Protein AF-A0A820IWW5-F1 (afdb_monomer)

Foldseek 3Di:
DVPVVVVVVVVVVVVVVVVVVVLPPPPPPWDKDKDDFQKDKQFLPNPFAFPDKDQAQDPVVLVVVLVVDPQFFKWKAANPRSIITTGNDDCVGIDMDHHPPGRIMMMGTDDPVVSCPCVVPDSVPPD

Nearest PDB structures (foldseek):
  4iua-assembly12_E  TM=8.024E-01  e=2.076E-04  Mus musculus
  6ryw-assembly1_A  TM=6.768E-01  e=1.105E-04  Colletotrichum graminicola M1.001
  7moa-assembly1_A  TM=7.649E-01  e=3.229E-04  Homo sapiens
  6ryx-assembly1_A  TM=7.157E-01  e=3.031E-04  Colletotrichum graminicola M1.001
  2yil-assembly1_A  TM=8.163E-01  e=1.665E-03  Sarcocystis muris

Structure (mmCIF, N/CA/C/O backbone):
data_AF-A0A820IWW5-F1
#
_entry.id   AF-A0A820IWW5-F1
#
loop_
_atom_site.group_PDB
_atom_site.id
_atom_site.type_symbol
_atom_site.label_atom_id
_atom_site.label_alt_id
_atom_site.label_comp_id
_atom_site.label_asym_id
_atom_site.label_entity_id
_atom_site.label_seq_id
_atom_site.pdbx_PDB_ins_code
_atom_site.Cartn_x
_atom_site.Cartn_y
_atom_site.Cartn_z
_atom_site.occupancy
_atom_site.B_iso_or_equiv
_atom_site.auth_seq_id
_atom_site.auth_comp_id
_atom_site.auth_asym_id
_atom_site.auth_atom_id
_atom_site.pdbx_PDB_model_num
ATOM 1 N N . MET A 1 1 ? -58.201 -30.399 14.752 1.00 55.34 1 MET A N 1
ATOM 2 C CA . MET A 1 1 ? -57.478 -30.220 13.472 1.00 55.34 1 MET A CA 1
ATOM 3 C C . MET A 1 1 ? -56.726 -28.888 13.337 1.00 55.34 1 MET A C 1
ATOM 5 O O . MET A 1 1 ? -55.769 -28.866 12.585 1.00 55.34 1 MET A O 1
ATOM 9 N N . LEU A 1 2 ? -57.050 -27.812 14.075 1.00 55.09 2 LEU A N 1
ATOM 10 C CA . LEU A 1 2 ? -56.335 -26.521 13.945 1.00 55.09 2 LEU A CA 1
ATOM 11 C C . LEU A 1 2 ? -54.905 -26.468 14.541 1.00 55.09 2 LEU A C 1
ATOM 13 O O . LEU A 1 2 ? -54.091 -25.664 14.099 1.00 55.09 2 LEU A O 1
ATOM 17 N N . LYS A 1 3 ? -54.575 -27.299 15.543 1.00 53.94 3 LYS A N 1
ATOM 18 C CA . LYS A 1 3 ? -53.274 -27.231 16.250 1.00 53.94 3 LYS A CA 1
ATOM 19 C C . LYS A 1 3 ? -52.076 -27.704 15.415 1.00 53.94 3 LYS A C 1
ATOM 21 O O . LYS A 1 3 ? -50.968 -27.223 15.618 1.00 53.94 3 LYS A O 1
ATOM 26 N N . THR A 1 4 ? -52.287 -28.624 14.478 1.00 58.19 4 THR A N 1
ATOM 27 C CA . THR A 1 4 ? -51.215 -29.205 13.654 1.00 58.19 4 THR A CA 1
ATOM 28 C C . THR A 1 4 ? -50.737 -28.253 12.558 1.00 58.19 4 THR A C 1
ATOM 30 O O . THR A 1 4 ? -49.547 -28.218 12.262 1.00 58.19 4 THR A O 1
ATOM 33 N N . SER A 1 5 ? -51.623 -27.414 12.015 1.00 60.66 5 SER A N 1
ATOM 34 C CA . SER A 1 5 ? -51.269 -26.437 10.976 1.00 60.66 5 SER A CA 1
ATOM 35 C C . SER A 1 5 ? -50.393 -25.289 11.493 1.00 60.66 5 SER A C 1
ATOM 37 O O . SER A 1 5 ? -49.541 -24.796 10.760 1.00 60.66 5 SER A O 1
ATOM 39 N N . PHE A 1 6 ? -50.545 -24.893 12.763 1.00 64.56 6 PHE A N 1
ATOM 40 C CA . PHE A 1 6 ? -49.755 -23.806 13.358 1.00 64.56 6 PHE A CA 1
ATOM 41 C C . PHE A 1 6 ? -48.303 -24.228 13.648 1.00 64.56 6 PHE A C 1
ATOM 43 O O . PHE A 1 6 ? -47.369 -23.467 13.410 1.00 64.56 6 PHE A O 1
ATOM 50 N N . LEU A 1 7 ? -48.106 -25.475 14.095 1.00 66.38 7 LEU A N 1
ATOM 51 C CA . LEU A 1 7 ? -46.778 -26.060 14.329 1.00 66.38 7 LEU A CA 1
ATOM 52 C C . LEU A 1 7 ? -45.985 -26.246 13.026 1.00 66.38 7 LEU A C 1
ATOM 54 O O . LEU A 1 7 ? -44.776 -26.019 13.003 1.00 66.38 7 LEU A O 1
ATOM 58 N N . LEU A 1 8 ? -46.664 -26.598 11.931 1.00 66.06 8 LEU A N 1
ATOM 59 C CA . LEU A 1 8 ? -46.055 -26.691 10.600 1.00 66.06 8 LEU A CA 1
ATOM 60 C C . LEU A 1 8 ? -45.588 -25.325 10.081 1.00 66.06 8 LEU A C 1
ATOM 62 O O . LEU A 1 8 ? -44.473 -25.213 9.585 1.00 66.06 8 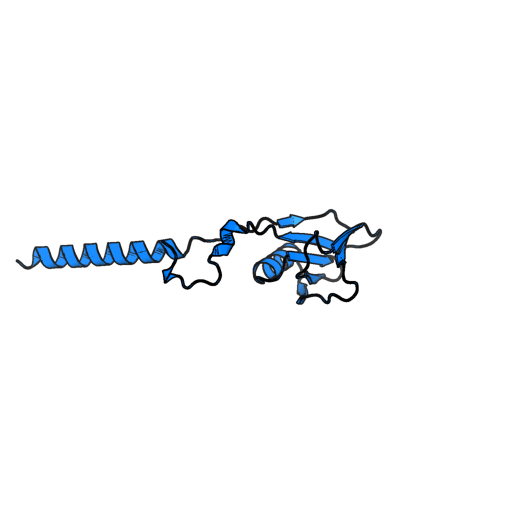LEU A O 1
ATOM 66 N N . TYR A 1 9 ? -46.388 -24.272 10.258 1.00 71.44 9 TYR A N 1
ATOM 67 C CA . TYR A 1 9 ? -45.996 -22.920 9.845 1.00 71.44 9 TYR A CA 1
ATOM 68 C C . TYR A 1 9 ? -44.793 -22.389 10.633 1.00 71.44 9 TYR A C 1
ATOM 70 O O . TYR A 1 9 ? -43.873 -21.816 10.052 1.00 71.44 9 TYR A O 1
ATOM 78 N N . PHE A 1 10 ? -44.776 -22.618 11.948 1.00 66.19 10 PHE A N 1
ATOM 79 C CA . PHE A 1 10 ? -43.700 -22.153 12.825 1.00 66.19 10 PHE A CA 1
ATOM 80 C C . PHE A 1 10 ? -42.370 -22.881 12.564 1.00 66.19 10 PHE A C 1
ATOM 82 O O . PHE A 1 10 ? -41.300 -22.278 12.605 1.00 66.19 10 PHE A O 1
ATOM 89 N N . THR A 1 11 ? -42.426 -24.177 12.243 1.00 63.44 11 THR A N 1
ATOM 90 C CA . THR A 1 11 ? -41.233 -24.962 11.881 1.00 63.44 11 THR A CA 1
ATOM 91 C C . THR A 1 11 ? -40.713 -24.615 10.485 1.00 63.44 11 THR A C 1
ATOM 93 O O . THR A 1 11 ? -39.502 -24.470 10.321 1.00 63.44 11 THR A O 1
ATOM 96 N N . LEU A 1 12 ? -41.592 -24.380 9.501 1.00 61.50 12 LEU A N 1
ATOM 97 C CA . LEU A 1 12 ? -41.186 -23.887 8.179 1.00 61.50 12 LEU A CA 1
ATOM 98 C C . LEU A 1 12 ? -40.546 -22.494 8.244 1.00 61.50 12 LEU A C 1
ATOM 100 O O . LEU A 1 12 ? -39.548 -22.269 7.564 1.00 61.50 12 LEU A O 1
ATOM 104 N N . SER A 1 13 ? -41.061 -21.574 9.069 1.00 61.78 13 SER A N 1
ATOM 105 C CA . SER A 1 13 ? -40.466 -20.236 9.202 1.00 61.78 13 SER A CA 1
ATOM 106 C C . SER A 1 13 ? -39.098 -20.266 9.887 1.00 61.78 13 SER A C 1
ATOM 108 O O . SER A 1 13 ? -38.219 -19.498 9.507 1.00 61.78 13 SER A O 1
ATOM 110 N N . LEU A 1 14 ? -38.900 -21.159 10.865 1.00 58.53 14 LEU A N 1
ATOM 111 C CA . LEU A 1 14 ? -37.604 -21.388 11.518 1.00 58.53 14 LEU A CA 1
ATOM 112 C C . LEU A 1 14 ? -36.575 -22.027 10.572 1.00 58.53 14 LEU A C 1
ATOM 114 O O . LEU A 1 14 ? -35.403 -21.667 10.611 1.00 58.53 14 LEU A O 1
ATOM 118 N N . LEU A 1 15 ? -36.999 -22.941 9.696 1.00 57.38 15 LEU A N 1
ATOM 119 C CA . LEU A 1 15 ? -36.126 -23.525 8.670 1.00 57.38 15 LEU A CA 1
ATOM 120 C C . LEU A 1 15 ? -35.741 -22.496 7.598 1.00 57.38 15 LEU A C 1
ATOM 122 O O . LEU A 1 15 ? -34.578 -22.437 7.198 1.00 57.38 15 LEU A O 1
ATOM 126 N N . PHE A 1 16 ? -36.683 -21.645 7.179 1.00 55.47 16 PHE A N 1
ATOM 127 C CA . PHE A 1 16 ? -36.406 -20.552 6.243 1.00 55.47 16 PHE A CA 1
ATOM 128 C C . PHE A 1 16 ? -35.472 -19.493 6.840 1.00 55.47 16 PHE A C 1
ATOM 130 O O . PHE A 1 16 ? -34.587 -19.004 6.143 1.00 55.47 16 PHE A O 1
ATOM 137 N N . SER A 1 17 ? -35.616 -19.154 8.125 1.00 53.59 17 SER A N 1
ATOM 138 C CA . SER A 1 17 ? -34.721 -18.187 8.770 1.00 53.59 17 SER A CA 1
ATOM 139 C C . SER A 1 17 ? -33.315 -18.747 9.006 1.00 53.59 17 SER A C 1
ATOM 141 O O . SER A 1 17 ? -32.349 -17.993 8.908 1.00 53.59 17 SER A O 1
ATOM 143 N N . TYR A 1 18 ? -33.170 -20.059 9.229 1.00 52.28 18 TYR A N 1
ATOM 144 C CA . TYR A 1 18 ? -31.858 -20.701 9.368 1.00 52.28 18 TYR A CA 1
ATOM 145 C C . TYR A 1 18 ? -31.057 -20.688 8.055 1.00 52.28 18 TYR A C 1
ATOM 147 O O . TYR A 1 18 ? -29.856 -20.432 8.069 1.00 52.28 18 TYR A O 1
ATOM 155 N N . GLN A 1 19 ? -31.724 -20.881 6.911 1.00 50.59 19 GLN A N 1
ATOM 156 C CA . GLN A 1 19 ? -31.095 -20.841 5.581 1.00 50.59 19 GLN A CA 1
ATOM 157 C C . GLN A 1 19 ? -30.558 -19.442 5.219 1.00 50.59 19 GLN A C 1
ATOM 159 O O . GLN 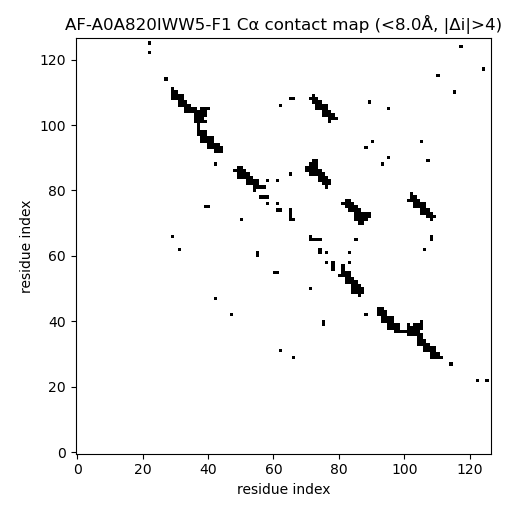A 1 19 ? -29.529 -19.326 4.559 1.00 50.59 19 GLN A O 1
ATOM 164 N N . ILE A 1 20 ? -31.197 -18.367 5.695 1.00 50.56 20 ILE A N 1
ATOM 165 C CA . ILE A 1 20 ? -30.773 -16.987 5.395 1.00 50.56 20 ILE A CA 1
ATOM 166 C C . ILE A 1 20 ? -29.485 -16.601 6.152 1.00 50.56 20 ILE A C 1
ATOM 168 O O . ILE A 1 20 ? -28.713 -15.770 5.675 1.00 50.56 20 ILE A O 1
ATOM 172 N N . ILE A 1 21 ? -29.196 -17.222 7.302 1.00 50.31 21 ILE A N 1
ATOM 173 C CA . ILE A 1 21 ? -28.036 -16.861 8.139 1.00 50.31 21 ILE A CA 1
ATOM 174 C C . ILE A 1 21 ? -26.715 -17.423 7.577 1.00 50.31 21 ILE A C 1
ATOM 176 O O . ILE A 1 21 ? -25.657 -16.822 7.775 1.00 50.31 21 ILE A O 1
ATOM 180 N N . VAL A 1 22 ? -26.749 -18.526 6.823 1.00 46.59 22 VAL A N 1
ATOM 181 C CA . VAL A 1 22 ? -25.528 -19.206 6.344 1.00 46.59 22 VAL A CA 1
ATOM 182 C C . VAL A 1 22 ? -24.822 -18.436 5.216 1.00 46.59 22 VAL A C 1
ATOM 184 O O . VAL A 1 22 ? -23.607 -18.540 5.067 1.00 46.59 22 VAL A O 1
ATOM 187 N N . CYS A 1 23 ? -25.523 -17.567 4.481 1.00 48.75 23 CYS A N 1
ATOM 188 C CA . CYS A 1 23 ? -24.912 -16.797 3.389 1.00 48.75 23 CYS A CA 1
ATOM 189 C C . CYS A 1 23 ? -24.045 -15.606 3.867 1.00 48.75 23 CYS A C 1
ATOM 191 O O . CYS A 1 23 ? -23.346 -14.987 3.068 1.00 48.75 23 CYS A O 1
ATOM 193 N N . LEU A 1 24 ? -24.068 -15.274 5.164 1.00 46.53 24 LEU A N 1
ATOM 194 C CA . LEU A 1 24 ? -23.406 -14.089 5.732 1.00 46.53 24 LEU A CA 1
ATOM 195 C C . LEU A 1 24 ? -22.008 -14.348 6.318 1.00 46.53 24 LEU A C 1
ATOM 197 O O . LEU A 1 24 ? -21.369 -13.408 6.787 1.00 46.53 24 LEU A O 1
ATOM 201 N N . GLN A 1 25 ? -21.510 -15.588 6.303 1.00 43.91 25 GLN A N 1
ATOM 202 C CA . GLN A 1 25 ? -20.257 -15.940 6.990 1.00 43.91 25 GLN A CA 1
ATOM 203 C C . GLN A 1 25 ? -19.027 -16.136 6.109 1.00 43.91 25 GLN A C 1
ATOM 205 O O . GLN A 1 25 ? -17.960 -16.453 6.633 1.00 43.91 25 GLN A O 1
ATOM 210 N N . GLN A 1 26 ? -19.080 -15.830 4.815 1.00 45.03 26 GLN A N 1
ATOM 211 C CA . GLN A 1 26 ? -17.836 -15.605 4.077 1.00 45.03 26 GLN A CA 1
ATOM 212 C C . GLN A 1 26 ? -17.304 -14.193 4.361 1.00 45.03 26 GLN A C 1
ATOM 214 O O . GLN A 1 26 ? -17.128 -13.364 3.472 1.00 45.03 26 GLN A O 1
ATOM 219 N N . ILE A 1 27 ? -17.022 -13.919 5.641 1.00 49.50 27 ILE A N 1
ATOM 220 C CA . ILE A 1 27 ? -16.054 -12.895 6.029 1.00 49.50 27 ILE A CA 1
ATOM 221 C C . ILE A 1 27 ? -14.713 -13.447 5.555 1.00 49.50 27 ILE A C 1
ATOM 223 O O . ILE A 1 27 ? -14.015 -14.154 6.279 1.00 49.50 27 ILE A O 1
ATOM 227 N N . TYR A 1 28 ? -14.404 -13.211 4.284 1.00 56.56 28 TYR A N 1
ATOM 228 C CA . TYR A 1 28 ? -13.138 -13.587 3.688 1.00 56.56 28 TYR A CA 1
ATOM 229 C C . TYR A 1 28 ? -12.025 -12.894 4.473 1.00 56.56 28 TYR A C 1
ATOM 231 O O . TYR A 1 28 ? -11.785 -11.698 4.314 1.00 56.56 28 TYR A O 1
ATOM 239 N N . GLN A 1 29 ? -11.369 -13.633 5.371 1.00 54.41 29 GLN A N 1
ATOM 240 C CA . GLN A 1 29 ? -10.192 -13.146 6.076 1.00 54.41 29 GLN A CA 1
ATOM 241 C C . GLN A 1 29 ? -9.041 -13.057 5.076 1.00 54.41 29 GLN A C 1
ATOM 243 O O . GLN A 1 29 ? -8.289 -14.002 4.848 1.00 54.41 29 GLN A O 1
ATOM 248 N N . SER A 1 30 ? -8.905 -11.895 4.455 1.00 65.25 30 SER A N 1
ATOM 249 C CA . SER A 1 30 ? -7.681 -11.492 3.784 1.00 65.25 30 SER A CA 1
ATOM 250 C C . SER A 1 30 ? -6.607 -11.247 4.849 1.00 65.25 30 SER A C 1
ATOM 252 O O . SER A 1 30 ? -6.749 -10.336 5.668 1.00 65.25 30 SER A O 1
ATOM 254 N N . SER A 1 31 ? -5.537 -12.047 4.862 1.00 81.31 31 SER A N 1
ATOM 255 C CA . SER A 1 31 ? -4.357 -11.711 5.664 1.00 81.31 31 SER A CA 1
ATOM 256 C C . SER A 1 31 ? -3.534 -10.644 4.946 1.00 81.31 31 SER A C 1
ATOM 258 O O . SER A 1 31 ? -3.444 -10.628 3.715 1.00 81.31 31 SER A O 1
ATOM 260 N N . ILE A 1 32 ? -2.965 -9.728 5.727 1.00 88.81 32 ILE A N 1
ATOM 261 C CA . ILE A 1 32 ? -2.119 -8.650 5.223 1.00 88.81 32 ILE A CA 1
ATOM 262 C C . ILE A 1 32 ? -0.707 -8.889 5.726 1.00 88.81 32 ILE A C 1
ATOM 264 O O . ILE A 1 32 ? -0.487 -9.044 6.925 1.00 88.81 32 ILE A O 1
ATOM 268 N N . GLU A 1 33 ? 0.241 -8.894 4.802 1.00 92.38 33 GLU A N 1
ATOM 269 C CA . GLU A 1 33 ? 1.661 -8.878 5.119 1.00 92.38 33 GLU A CA 1
ATOM 270 C C . GLU A 1 33 ? 2.167 -7.454 4.991 1.00 92.38 33 GLU A C 1
ATOM 272 O O . GLU A 1 33 ? 1.982 -6.830 3.948 1.00 92.38 33 GLU A O 1
ATOM 277 N N . LEU A 1 34 ? 2.797 -6.943 6.041 1.00 95.19 34 LEU A N 1
ATOM 278 C CA . LEU A 1 34 ? 3.433 -5.634 6.019 1.00 95.19 34 LEU A CA 1
ATOM 279 C C . LEU A 1 34 ? 4.935 -5.821 5.835 1.00 95.19 34 LEU A C 1
ATOM 281 O O . LEU A 1 34 ? 5.538 -6.680 6.477 1.00 95.19 34 LEU A O 1
ATOM 285 N N . SER A 1 35 ? 5.530 -5.014 4.966 1.00 95.81 35 SER A N 1
ATOM 286 C CA . SER A 1 35 ? 6.976 -4.861 4.901 1.00 95.81 35 SER A CA 1
ATOM 287 C C . SER A 1 35 ? 7.483 -3.985 6.045 1.00 95.81 35 SER A C 1
ATOM 289 O O . SER A 1 35 ? 6.712 -3.345 6.771 1.00 95.81 35 SER A O 1
ATOM 291 N N . ASP A 1 36 ? 8.804 -3.911 6.168 1.00 95.62 36 ASP A N 1
ATOM 292 C CA . ASP A 1 36 ? 9.445 -2.927 7.029 1.00 95.6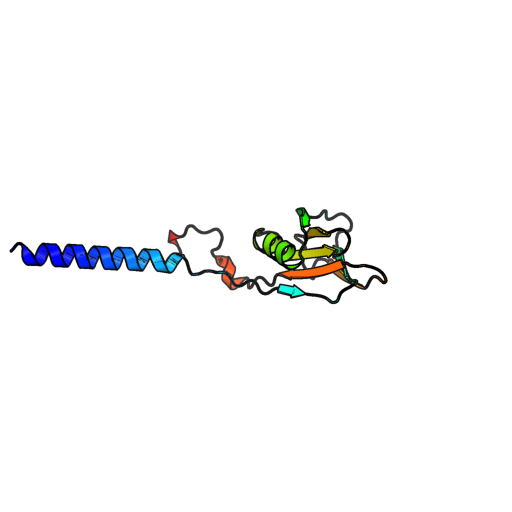2 36 ASP A CA 1
ATOM 293 C C . ASP A 1 36 ? 9.117 -1.497 6.582 1.00 95.62 36 ASP A C 1
ATOM 295 O O . ASP A 1 36 ? 8.786 -1.226 5.421 1.00 95.62 36 ASP A O 1
ATOM 299 N N . LYS A 1 37 ? 9.228 -0.553 7.516 1.00 95.19 37 LYS A N 1
ATOM 300 C CA . LYS A 1 37 ? 9.178 0.873 7.182 1.00 95.19 37 LYS A CA 1
ATOM 301 C C . LYS A 1 37 ? 10.303 1.251 6.216 1.00 95.19 37 LYS A C 1
ATOM 303 O O . LYS A 1 37 ? 11.295 0.538 6.075 1.00 95.19 37 LYS A O 1
ATOM 308 N N . SER A 1 38 ? 10.144 2.408 5.579 1.00 96.56 38 SER A N 1
ATOM 309 C CA . SER A 1 38 ? 11.083 2.924 4.581 1.00 96.56 38 SER A CA 1
ATOM 310 C C . SER A 1 38 ? 11.196 2.008 3.367 1.00 96.56 38 SER A C 1
ATOM 312 O O . SER A 1 38 ? 12.263 1.845 2.781 1.00 96.56 38 SER A O 1
ATOM 314 N N . THR A 1 39 ? 10.076 1.405 2.975 1.00 96.19 39 THR A N 1
ATOM 315 C CA . THR A 1 39 ? 9.985 0.587 1.769 1.00 96.19 39 THR A CA 1
ATOM 316 C C . THR A 1 39 ? 8.975 1.174 0.798 1.00 96.19 39 THR A C 1
ATOM 318 O O . THR A 1 39 ? 7.954 1.746 1.186 1.00 96.19 39 THR A O 1
ATOM 321 N N . ILE A 1 40 ? 9.268 1.029 -0.491 1.00 94.50 40 ILE A N 1
ATOM 322 C CA . ILE A 1 40 ? 8.367 1.395 -1.582 1.00 94.50 40 ILE A CA 1
ATOM 323 C C . ILE A 1 40 ? 8.108 0.183 -2.466 1.00 94.50 40 ILE A C 1
ATOM 325 O O . ILE A 1 40 ? 8.915 -0.747 -2.526 1.00 94.50 40 ILE A O 1
ATOM 329 N N . PHE A 1 41 ? 6.987 0.219 -3.178 1.00 94.38 41 PHE A N 1
ATOM 330 C CA . PHE A 1 41 ? 6.691 -0.739 -4.231 1.00 94.38 41 PHE A CA 1
ATOM 331 C C . PHE A 1 41 ? 7.074 -0.155 -5.591 1.00 94.38 41 PHE A C 1
ATOM 333 O O . PHE A 1 41 ? 6.668 0.958 -5.929 1.00 94.38 41 PHE A O 1
ATOM 340 N N . ILE A 1 42 ? 7.837 -0.920 -6.367 1.00 91.44 42 ILE A N 1
ATOM 341 C CA . ILE A 1 42 ? 8.205 -0.610 -7.746 1.00 91.44 42 ILE A CA 1
ATOM 342 C C . ILE A 1 42 ? 7.535 -1.657 -8.642 1.00 91.44 42 ILE A C 1
ATOM 344 O O . ILE A 1 42 ? 7.957 -2.819 -8.638 1.00 91.44 42 ILE A O 1
ATOM 348 N N . PRO A 1 43 ? 6.497 -1.288 -9.410 1.00 87.31 43 PRO A N 1
ATOM 349 C CA . PRO A 1 43 ? 5.900 -2.199 -10.375 1.00 87.31 43 PRO A CA 1
ATOM 350 C C . PRO A 1 43 ? 6.910 -2.577 -11.467 1.00 87.31 43 PRO A C 1
ATOM 352 O O . PRO A 1 43 ? 7.744 -1.765 -11.869 1.00 87.31 43 PRO A O 1
ATOM 355 N N . LYS A 1 44 ? 6.831 -3.805 -11.989 1.00 83.00 44 LYS A N 1
ATOM 356 C CA . LYS A 1 44 ? 7.706 -4.294 -13.072 1.00 83.00 44 LYS A CA 1
ATOM 357 C C . LYS A 1 44 ? 7.493 -3.510 -14.361 1.00 83.00 44 LYS A C 1
ATOM 359 O O . LYS A 1 44 ? 8.433 -3.310 -15.125 1.00 83.00 44 LYS A O 1
ATOM 364 N N . VAL A 1 45 ? 6.260 -3.068 -14.597 1.00 81.69 45 VAL A N 1
ATOM 365 C CA . VAL A 1 45 ? 5.944 -2.123 -15.664 1.00 81.69 45 VAL A CA 1
ATOM 366 C C . VAL A 1 45 ? 6.080 -0.724 -15.078 1.00 81.69 45 VAL A C 1
ATOM 368 O O . VAL A 1 45 ? 5.232 -0.286 -14.308 1.00 81.69 45 VAL A O 1
ATOM 371 N N . SER A 1 46 ? 7.137 -0.007 -15.461 1.00 71.50 46 SER A N 1
ATOM 372 C CA . SER A 1 46 ? 7.493 1.319 -14.927 1.00 71.50 46 SER A CA 1
ATOM 373 C C . SER A 1 46 ? 6.405 2.395 -15.072 1.00 71.50 46 SER A C 1
ATOM 375 O O . SER A 1 46 ? 6.530 3.467 -14.488 1.00 71.50 46 SER A O 1
ATOM 377 N N . PHE A 1 47 ? 5.351 2.122 -15.846 1.00 74.25 47 PHE A N 1
ATOM 378 C CA . PHE A 1 47 ? 4.225 3.021 -16.108 1.00 74.25 47 PHE A CA 1
ATOM 379 C C . PHE A 1 47 ? 2.906 2.570 -15.467 1.00 74.25 47 PHE A C 1
ATOM 381 O O . PHE A 1 47 ? 1.866 3.177 -15.730 1.00 74.25 47 PHE A O 1
ATOM 388 N N . GLU A 1 48 ? 2.903 1.514 -14.649 1.00 83.94 48 GLU A N 1
ATOM 389 C CA . GLU A 1 48 ? 1.688 1.133 -13.933 1.00 83.94 48 GLU A CA 1
ATOM 390 C C . GLU A 1 48 ? 1.283 2.242 -12.960 1.00 83.94 48 GLU A C 1
ATOM 392 O O . GLU A 1 48 ? 1.977 2.557 -11.988 1.00 83.94 48 GLU A O 1
ATOM 397 N N . SER A 1 49 ? 0.129 2.837 -13.241 1.00 88.12 49 SER A N 1
ATOM 398 C CA . SER A 1 49 ? -0.478 3.824 -12.362 1.00 88.12 49 SER A CA 1
ATOM 399 C C . SER A 1 49 ? -1.223 3.122 -11.227 1.00 88.12 49 SER A C 1
ATOM 401 O O . SER A 1 49 ? -1.818 2.067 -11.455 1.00 88.12 49 SER A O 1
ATOM 403 N N . PRO A 1 50 ? -1.247 3.704 -10.014 1.00 92.25 50 PRO A N 1
ATOM 404 C CA . PRO A 1 50 ? -2.089 3.190 -8.946 1.00 92.25 50 PRO A CA 1
ATOM 405 C C . PRO A 1 50 ? -3.545 3.085 -9.414 1.00 92.25 50 PRO A C 1
ATOM 407 O O . PRO A 1 50 ? -4.068 4.022 -10.017 1.00 92.25 50 PRO A O 1
ATOM 410 N N . LEU A 1 51 ? -4.221 1.991 -9.057 1.00 93.19 51 LEU A N 1
ATOM 411 C CA . LEU A 1 51 ? -5.674 1.844 -9.200 1.00 93.19 51 LEU A CA 1
ATOM 412 C C . LEU A 1 51 ? -6.408 3.017 -8.548 1.00 93.19 51 LEU A C 1
ATOM 414 O O . LEU A 1 51 ? -7.434 3.488 -9.035 1.00 93.19 51 LEU A O 1
ATOM 418 N N . LYS A 1 52 ? -5.892 3.455 -7.396 1.00 95.38 52 LYS A N 1
ATOM 419 C CA . LYS A 1 52 ? -6.422 4.580 -6.637 1.00 95.38 52 LYS A CA 1
ATOM 420 C C . LYS A 1 52 ? -5.325 5.203 -5.789 1.00 95.38 52 LYS A C 1
ATOM 422 O O . LYS A 1 52 ? -4.506 4.491 -5.211 1.00 95.38 52 LYS A O 1
ATOM 427 N N . THR A 1 53 ? -5.369 6.525 -5.670 1.00 97.50 53 THR A N 1
ATOM 428 C CA . THR A 1 53 ? -4.598 7.283 -4.681 1.00 97.50 53 THR A CA 1
ATOM 429 C C . THR A 1 53 ? -5.578 7.960 -3.731 1.00 97.50 53 THR A C 1
ATOM 431 O O . THR A 1 53 ? -6.559 8.559 -4.170 1.00 97.50 53 THR A O 1
ATOM 434 N N . LEU A 1 54 ? -5.348 7.818 -2.433 1.00 97.19 54 LEU A N 1
ATOM 435 C CA . LEU A 1 54 ? -6.230 8.262 -1.361 1.00 97.19 54 LEU A CA 1
ATOM 436 C C . LEU A 1 54 ? -5.424 9.019 -0.305 1.00 97.19 54 LEU A C 1
ATOM 438 O O . LEU A 1 54 ? -4.290 8.644 -0.021 1.00 97.19 54 LEU A O 1
ATOM 442 N N . THR A 1 55 ? -6.036 10.013 0.334 1.00 97.88 55 THR A N 1
ATOM 443 C CA . THR A 1 55 ? -5.476 10.660 1.529 1.00 97.88 55 THR A CA 1
ATOM 444 C C . THR A 1 55 ? -6.191 10.112 2.760 1.00 97.88 55 THR A C 1
ATOM 446 O O . THR A 1 55 ? -7.370 10.395 2.971 1.00 97.88 55 THR A O 1
ATOM 449 N N . ILE A 1 56 ? -5.511 9.290 3.558 1.00 96.38 56 ILE A N 1
ATOM 450 C CA . ILE A 1 56 ? -6.096 8.551 4.684 1.00 96.38 56 ILE A CA 1
ATOM 451 C C . ILE A 1 56 ? -5.126 8.572 5.856 1.00 96.38 56 ILE A C 1
ATOM 453 O O . ILE A 1 56 ? -3.945 8.336 5.678 1.00 96.38 56 ILE A O 1
ATOM 457 N N . LYS A 1 57 ? -5.605 8.805 7.077 1.00 93.56 57 LYS A N 1
ATOM 4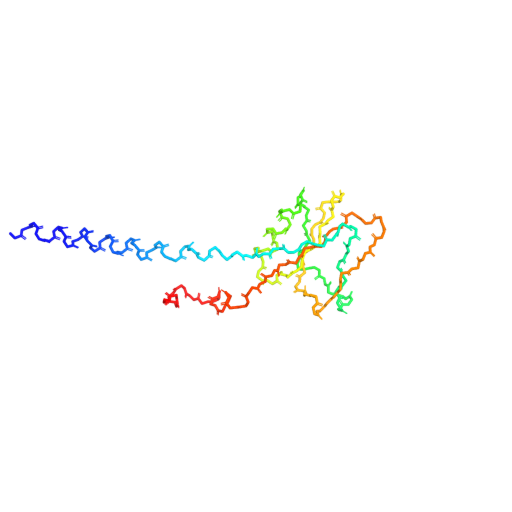58 C CA . LYS A 1 57 ? -4.725 9.041 8.239 1.00 93.56 57 LYS A CA 1
ATOM 459 C C . LYS A 1 57 ? -4.156 7.777 8.895 1.00 93.56 57 LYS A C 1
ATOM 461 O O . LYS A 1 57 ? -3.609 7.847 9.990 1.00 93.56 57 LYS A O 1
ATOM 466 N N . SER A 1 58 ? -4.368 6.606 8.303 1.00 95.94 58 SER A N 1
ATOM 467 C CA . SER A 1 58 ? -4.037 5.341 8.949 1.00 95.94 58 SER A CA 1
ATOM 468 C C . SER A 1 58 ? -3.702 4.263 7.936 1.00 95.94 58 SER A C 1
ATOM 470 O O . SER A 1 58 ? -4.461 4.012 6.995 1.00 95.94 58 SER A O 1
ATOM 472 N N . LEU A 1 59 ? -2.611 3.557 8.224 1.00 95.69 59 LEU A N 1
ATOM 473 C CA . LEU A 1 59 ? -2.200 2.340 7.538 1.00 95.69 59 LEU A CA 1
ATOM 474 C C . LEU A 1 59 ? -3.336 1.310 7.484 1.00 95.69 59 LEU A C 1
ATOM 476 O O . LEU A 1 59 ? -3.598 0.734 6.433 1.00 95.69 59 LEU A O 1
ATOM 480 N N . MET A 1 60 ? -4.048 1.118 8.601 1.00 94.81 60 MET A N 1
ATOM 481 C CA . MET A 1 60 ? -5.133 0.139 8.698 1.00 94.81 60 MET A CA 1
ATOM 482 C C . MET A 1 60 ? -6.288 0.481 7.750 1.00 94.81 60 MET A C 1
ATOM 484 O O . MET A 1 60 ? -6.841 -0.394 7.089 1.00 94.81 60 MET A O 1
ATOM 488 N N . TRP A 1 61 ? -6.613 1.769 7.622 1.00 95.50 61 TRP A N 1
ATOM 489 C CA . TRP A 1 61 ? -7.628 2.216 6.672 1.00 95.50 61 TRP A CA 1
ATOM 490 C C . TRP A 1 61 ? -7.164 2.063 5.218 1.00 95.50 61 TRP A C 1
ATOM 492 O O . TRP A 1 61 ? -7.971 1.697 4.368 1.00 95.50 61 TRP A O 1
ATOM 502 N N . CYS A 1 62 ? -5.878 2.272 4.920 1.00 96.31 62 CYS A N 1
ATOM 503 C CA . CYS A 1 62 ? -5.315 1.991 3.593 1.00 96.31 62 CYS A CA 1
ATOM 504 C C . CYS A 1 62 ? -5.432 0.502 3.229 1.00 96.31 62 CYS A C 1
ATOM 506 O O . CYS A 1 62 ? -5.942 0.156 2.162 1.00 96.31 62 CYS A O 1
ATOM 508 N N . ALA A 1 63 ? -5.070 -0.373 4.168 1.00 94.25 63 ALA A N 1
ATOM 509 C CA . ALA A 1 63 ? -5.270 -1.815 4.087 1.00 94.25 63 ALA A CA 1
ATOM 510 C C . ALA A 1 63 ? -6.734 -2.186 3.801 1.00 94.25 63 ALA A C 1
ATOM 512 O O . ALA A 1 63 ? -7.021 -2.944 2.874 1.00 94.25 63 ALA A O 1
ATOM 513 N N . GLN A 1 64 ? -7.674 -1.614 4.556 1.00 92.69 64 GLN A N 1
ATOM 514 C CA . GLN A 1 64 ? -9.102 -1.857 4.368 1.00 92.69 64 GLN A CA 1
ATOM 515 C C . GLN A 1 64 ? -9.586 -1.412 2.982 1.00 92.69 64 GLN A C 1
ATOM 517 O O . GLN A 1 64 ? -10.329 -2.142 2.334 1.00 92.69 64 GLN A O 1
ATOM 522 N N . GLN A 1 65 ? -9.147 -0.249 2.497 1.00 93.88 65 GLN A N 1
ATOM 523 C CA . GLN A 1 65 ? -9.503 0.229 1.156 1.00 93.88 65 GLN A CA 1
ATOM 524 C C . GLN A 1 65 ? -8.956 -0.678 0.051 1.00 93.88 65 GLN A C 1
ATOM 526 O O . GLN A 1 65 ? -9.636 -0.888 -0.952 1.00 93.88 65 GLN A O 1
ATOM 531 N N . CYS A 1 66 ? -7.765 -1.246 0.242 1.00 92.69 66 CYS A N 1
ATOM 532 C CA . CYS A 1 66 ? -7.226 -2.247 -0.671 1.00 92.69 66 CYS A CA 1
ATOM 533 C C . CYS A 1 66 ? -8.072 -3.533 -0.631 1.00 92.69 66 CYS A C 1
ATOM 535 O O . CYS A 1 66 ? -8.489 -4.004 -1.681 1.00 92.69 66 CYS A O 1
ATOM 537 N N . ASN A 1 67 ? -8.443 -4.034 0.554 1.00 88.31 67 ASN A N 1
ATOM 538 C CA . ASN A 1 67 ? -9.293 -5.228 0.686 1.00 88.31 67 ASN A CA 1
ATOM 539 C C . ASN A 1 67 ? -10.682 -5.067 0.050 1.00 88.31 67 ASN A C 1
ATOM 541 O O . ASN A 1 67 ? -11.230 -6.033 -0.474 1.00 88.31 67 ASN A O 1
ATOM 545 N N . LEU A 1 68 ? -11.248 -3.857 0.074 1.00 86.88 68 LEU A N 1
ATOM 546 C CA . LEU A 1 68 ? -12.535 -3.555 -0.561 1.00 86.88 68 LEU A CA 1
ATOM 547 C C . LEU A 1 68 ? -12.465 -3.524 -2.095 1.00 86.88 68 LEU A C 1
ATOM 549 O O . LEU A 1 68 ? -13.503 -3.542 -2.753 1.00 86.88 68 LEU A O 1
ATOM 553 N N . ASN A 1 69 ? -11.268 -3.459 -2.681 1.00 86.75 69 ASN A N 1
ATOM 554 C CA . ASN A 1 69 ? -11.081 -3.457 -4.124 1.00 86.75 69 ASN A CA 1
ATOM 555 C C . ASN A 1 69 ? -10.571 -4.825 -4.593 1.00 86.75 69 ASN A C 1
ATOM 557 O O . ASN A 1 69 ? -9.424 -5.191 -4.351 1.00 86.75 69 ASN A O 1
ATOM 561 N N . ILE A 1 70 ? -11.404 -5.550 -5.345 1.00 81.69 70 ILE A N 1
ATOM 562 C CA . ILE A 1 70 ? -11.106 -6.903 -5.844 1.00 81.69 70 ILE A CA 1
ATOM 563 C C . ILE A 1 70 ? -9.831 -6.990 -6.697 1.00 81.69 70 ILE A C 1
ATOM 565 O O . ILE A 1 70 ? -9.232 -8.062 -6.805 1.00 81.69 70 ILE A O 1
ATOM 569 N N . LEU A 1 71 ? -9.399 -5.885 -7.306 1.00 86.25 71 LEU A N 1
ATOM 570 C CA . LEU A 1 71 ? -8.187 -5.832 -8.119 1.00 86.25 71 LEU A CA 1
ATOM 571 C C . LEU A 1 71 ? -6.944 -5.500 -7.295 1.00 86.25 71 LEU A C 1
ATOM 573 O O . LEU A 1 71 ? -5.844 -5.764 -7.761 1.00 86.25 71 LEU A O 1
ATOM 577 N N . CYS A 1 72 ? -7.084 -4.949 -6.088 1.00 90.06 72 CYS A N 1
ATOM 578 C CA . CYS A 1 72 ? -5.936 -4.534 -5.292 1.00 90.06 72 CYS A CA 1
ATOM 579 C C . CYS A 1 72 ? -5.155 -5.752 -4.793 1.00 90.06 72 CYS A C 1
ATOM 581 O O . CYS A 1 72 ? -5.732 -6.723 -4.313 1.00 90.06 72 CYS A O 1
ATOM 583 N N . ARG A 1 73 ? -3.831 -5.727 -4.910 1.00 90.44 73 ARG A N 1
ATOM 584 C CA . ARG A 1 73 ? -2.936 -6.773 -4.383 1.00 90.44 73 ARG A CA 1
ATOM 585 C C . ARG A 1 73 ? -1.902 -6.195 -3.434 1.00 90.44 73 ARG A C 1
ATOM 587 O O . ARG A 1 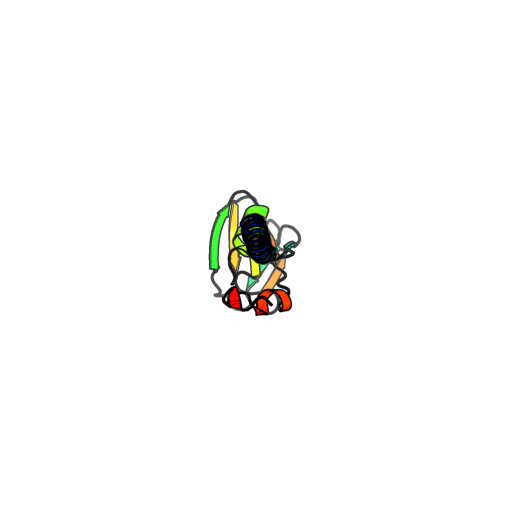73 ? -1.528 -6.849 -2.459 1.00 90.44 73 ARG A O 1
ATOM 594 N N . ILE A 1 74 ? -1.477 -4.965 -3.703 1.00 94.19 74 ILE A N 1
ATOM 595 C CA . ILE A 1 74 ? -0.485 -4.231 -2.928 1.00 94.19 74 ILE A CA 1
ATOM 596 C C . ILE A 1 74 ? -1.022 -2.837 -2.623 1.00 94.19 74 ILE A C 1
ATOM 598 O O . ILE A 1 74 ? -1.677 -2.210 -3.455 1.00 94.19 74 ILE A O 1
ATOM 602 N N . PHE A 1 75 ? -0.709 -2.327 -1.439 1.00 95.94 75 PHE A N 1
ATOM 603 C CA . PHE A 1 75 ? -0.862 -0.919 -1.114 1.00 95.94 75 PHE A CA 1
ATOM 604 C C . PHE A 1 75 ? 0.450 -0.340 -0.587 1.00 95.94 75 PHE A C 1
ATOM 606 O O . PHE A 1 75 ? 1.254 -1.038 0.026 1.00 95.94 75 PHE A O 1
ATOM 613 N N . VAL A 1 76 ? 0.658 0.951 -0.816 1.00 97.12 76 VAL A N 1
ATOM 614 C CA . VAL A 1 76 ? 1.775 1.722 -0.263 1.00 97.12 76 VAL A CA 1
ATOM 615 C C . VAL A 1 76 ? 1.186 2.862 0.543 1.00 97.12 76 VAL A C 1
ATOM 617 O O . VAL A 1 76 ? 0.411 3.654 0.006 1.00 97.12 76 VAL A O 1
ATOM 620 N N . TYR A 1 77 ? 1.538 2.936 1.819 1.00 98.19 77 TYR A N 1
ATOM 621 C CA . TYR A 1 77 ? 1.074 3.973 2.729 1.00 98.19 77 TYR A CA 1
ATOM 622 C C . TYR A 1 77 ? 2.251 4.793 3.236 1.00 98.19 77 TYR A C 1
ATOM 624 O O . TYR A 1 77 ? 3.206 4.218 3.745 1.00 98.19 77 TYR A O 1
ATOM 632 N N . ASP A 1 78 ? 2.161 6.113 3.137 1.00 97.75 78 ASP A N 1
ATOM 633 C CA . ASP A 1 78 ? 3.149 7.038 3.680 1.00 97.75 78 ASP A CA 1
ATOM 634 C C . ASP A 1 78 ? 2.605 7.755 4.923 1.00 97.75 78 ASP A C 1
ATOM 636 O O . ASP A 1 78 ? 1.573 8.427 4.864 1.00 97.75 78 ASP A O 1
ATOM 640 N N . GLU A 1 79 ? 3.290 7.603 6.060 1.00 95.88 79 GLU A N 1
ATOM 641 C CA . GLU A 1 79 ? 2.785 8.095 7.350 1.00 95.88 79 GLU A CA 1
ATOM 642 C C . GLU A 1 79 ? 2.906 9.611 7.547 1.00 95.88 79 GLU A C 1
ATOM 644 O O . GLU A 1 79 ? 2.182 10.153 8.381 1.00 95.88 79 GLU A O 1
ATOM 649 N N . ILE A 1 80 ? 3.764 10.304 6.787 1.00 96.00 80 ILE A N 1
ATOM 650 C CA . ILE A 1 80 ? 3.906 11.767 6.866 1.00 96.00 80 ILE A CA 1
ATOM 651 C C . ILE A 1 80 ? 2.868 12.454 5.982 1.00 96.00 80 ILE A C 1
ATOM 653 O O . ILE A 1 80 ? 2.184 13.383 6.409 1.00 96.00 80 ILE A O 1
ATOM 657 N N . THR A 1 81 ? 2.758 12.015 4.732 1.00 97.19 81 THR A N 1
ATOM 658 C CA . THR A 1 81 ? 1.866 12.632 3.741 1.00 97.19 81 THR A CA 1
ATOM 659 C C . THR A 1 81 ? 0.437 12.108 3.824 1.00 97.19 81 THR A C 1
ATOM 661 O O . THR A 1 81 ? -0.463 12.687 3.213 1.00 97.19 81 THR A O 1
ATOM 664 N N . PHE A 1 82 ? 0.214 11.020 4.570 1.00 97.62 82 PHE A N 1
ATOM 665 C CA . PHE A 1 82 ? -1.058 10.301 4.650 1.00 97.62 82 PHE A CA 1
ATOM 666 C C . PHE A 1 82 ? -1.538 9.779 3.289 1.00 97.62 82 PHE A C 1
ATOM 668 O O . PHE A 1 82 ? -2.732 9.545 3.088 1.00 97.62 82 PHE A O 1
ATOM 675 N N . ILE A 1 83 ? -0.623 9.608 2.331 1.00 98.12 83 ILE A N 1
ATOM 676 C CA . ILE A 1 83 ? -0.946 9.120 0.993 1.00 98.12 83 ILE A CA 1
ATOM 677 C C . ILE A 1 83 ? -0.973 7.592 1.012 1.00 98.12 83 ILE A C 1
ATOM 679 O O . ILE A 1 83 ? -0.015 6.934 1.404 1.00 98.12 83 ILE A O 1
ATOM 683 N N . CYS A 1 84 ? -2.075 7.036 0.526 1.00 97.88 84 CYS A N 1
ATOM 684 C CA . CYS A 1 84 ? -2.290 5.617 0.294 1.00 97.88 84 CYS A CA 1
ATOM 685 C C . CYS A 1 84 ? -2.445 5.374 -1.209 1.00 97.88 84 CYS A C 1
ATOM 687 O O . CYS A 1 84 ? -3.344 5.931 -1.844 1.00 97.88 84 CYS A O 1
ATOM 689 N N . LYS A 1 85 ? -1.588 4.538 -1.787 1.00 97.31 85 LYS A N 1
ATOM 690 C CA . LYS A 1 85 ? -1.646 4.127 -3.194 1.00 97.31 85 LYS A CA 1
ATOM 691 C C . LYS A 1 85 ? -1.993 2.651 -3.274 1.00 97.31 85 LYS A C 1
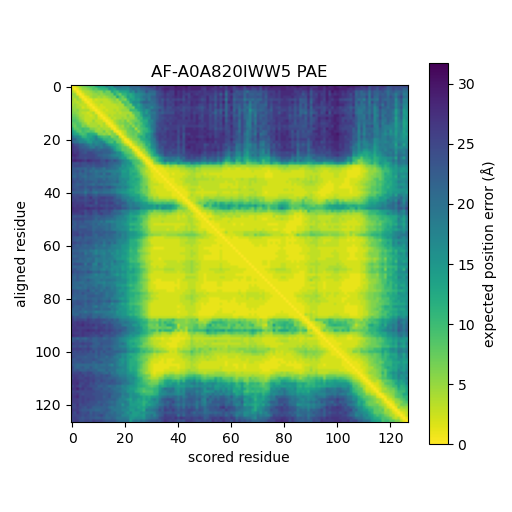ATOM 693 O O . LYS A 1 85 ? -1.360 1.843 -2.604 1.00 97.31 85 LYS A O 1
ATOM 698 N N . LEU A 1 86 ? -2.980 2.314 -4.092 1.00 95.38 86 LEU A N 1
ATOM 699 C CA . LEU A 1 86 ? -3.463 0.951 -4.304 1.00 95.38 86 LEU A CA 1
ATOM 700 C C . LEU A 1 86 ? -2.986 0.447 -5.667 1.00 95.38 86 LEU A C 1
ATOM 702 O O . LEU A 1 86 ? -3.156 1.153 -6.657 1.00 95.38 86 LEU A O 1
ATOM 706 N N . TYR A 1 87 ? -2.436 -0.760 -5.735 1.00 93.75 87 TYR A N 1
ATOM 707 C CA . TYR A 1 87 ? -1.870 -1.346 -6.952 1.00 93.75 87 TYR A CA 1
ATOM 708 C C . TYR A 1 87 ? -2.520 -2.686 -7.274 1.00 93.75 87 TYR A C 1
ATOM 710 O O . TYR A 1 87 ? -2.859 -3.458 -6.371 1.00 93.75 87 TYR A O 1
ATOM 718 N N . GLN A 1 88 ? -2.676 -2.957 -8.572 1.00 89.38 88 GLN A N 1
ATOM 719 C CA . GLN A 1 88 ? -3.162 -4.246 -9.054 1.00 89.38 88 GLN A CA 1
ATOM 720 C C . GLN A 1 88 ? -2.044 -5.285 -9.089 1.00 89.38 88 GLN A C 1
ATOM 722 O O . GLN A 1 88 ? -2.297 -6.462 -8.835 1.00 89.38 88 GLN A O 1
ATOM 727 N N . SER A 1 89 ? -0.820 -4.851 -9.385 1.00 83.06 89 SER A N 1
ATOM 728 C CA . SER A 1 89 ? 0.339 -5.731 -9.399 1.00 83.06 89 SER A CA 1
ATOM 729 C C . SER A 1 89 ? 0.641 -6.359 -8.042 1.00 83.06 89 SER A C 1
ATOM 731 O O . SER A 1 89 ? 0.496 -5.749 -6.981 1.00 83.06 89 SER A O 1
ATOM 733 N N . ASP A 1 90 ? 1.098 -7.604 -8.103 1.00 80.50 90 ASP A N 1
ATOM 734 C CA . ASP A 1 90 ? 1.676 -8.360 -7.001 1.00 80.50 90 ASP A CA 1
ATOM 735 C C . ASP A 1 90 ? 3.217 -8.410 -7.094 1.00 80.50 90 ASP A C 1
ATOM 737 O O . ASP A 1 90 ? 3.832 -7.794 -7.968 1.00 80.50 90 ASP A O 1
ATOM 741 N N . LEU A 1 91 ? 3.850 -9.177 -6.198 1.00 73.12 91 LEU A N 1
ATOM 742 C CA . LEU A 1 91 ? 5.308 -9.361 -6.159 1.00 73.12 91 LEU A CA 1
ATOM 743 C C . LEU A 1 91 ? 5.876 -10.239 -7.288 1.00 73.12 91 LEU A C 1
ATOM 745 O O . LEU A 1 91 ? 7.088 -10.287 -7.458 1.00 73.12 91 LEU A O 1
ATOM 749 N N . LEU A 1 92 ? 5.048 -10.942 -8.065 1.00 77.50 92 LEU A N 1
ATOM 750 C CA . LEU A 1 92 ? 5.505 -11.590 -9.303 1.00 77.50 92 LEU A CA 1
ATOM 751 C C . LEU A 1 92 ? 5.654 -10.544 -10.422 1.00 77.50 92 LEU A C 1
ATOM 753 O O . LEU A 1 92 ? 6.493 -10.674 -11.318 1.00 77.50 92 LEU A O 1
ATOM 757 N N . SER A 1 93 ? 4.849 -9.485 -10.342 1.00 76.19 93 SER A N 1
ATOM 758 C CA . SER A 1 93 ? 4.802 -8.345 -11.260 1.00 76.19 93 SER A CA 1
ATOM 759 C C . SER A 1 93 ? 5.461 -7.063 -10.731 1.00 76.19 93 SER A C 1
ATOM 761 O O . SER A 1 93 ? 5.266 -6.004 -11.317 1.00 76.19 93 SER A O 1
ATOM 763 N N . GLY A 1 94 ? 6.264 -7.114 -9.669 1.00 85.81 94 GLY A N 1
ATOM 764 C CA . GLY A 1 94 ? 6.951 -5.943 -9.112 1.00 85.81 94 GLY A CA 1
ATOM 765 C C . GLY A 1 94 ? 7.945 -6.309 -8.014 1.00 85.81 94 GLY A C 1
ATOM 766 O O . GLY A 1 94 ? 8.188 -7.486 -7.768 1.00 85.81 94 GLY A O 1
ATOM 767 N N . ASN A 1 95 ? 8.534 -5.310 -7.355 1.00 91.88 95 ASN A N 1
ATOM 768 C CA . ASN A 1 95 ? 9.471 -5.523 -6.253 1.00 91.88 95 ASN A CA 1
ATOM 769 C C . ASN A 1 95 ? 9.255 -4.520 -5.110 1.00 91.88 95 ASN A C 1
ATOM 771 O O . ASN A 1 95 ? 8.828 -3.388 -5.337 1.00 91.88 95 ASN A O 1
ATOM 775 N N . ILE A 1 96 ? 9.577 -4.935 -3.885 1.00 93.38 96 ILE A N 1
ATOM 776 C CA . ILE A 1 96 ? 9.642 -4.052 -2.718 1.00 93.38 96 ILE A CA 1
ATOM 777 C C . ILE A 1 96 ? 11.103 -3.680 -2.501 1.00 93.38 96 ILE A C 1
ATOM 779 O O . ILE A 1 96 ? 11.964 -4.549 -2.385 1.00 93.38 96 ILE A O 1
ATOM 783 N N . THR A 1 97 ? 11.386 -2.384 -2.431 1.00 95.00 97 THR A N 1
ATOM 784 C CA . THR A 1 97 ? 12.747 -1.876 -2.244 1.00 95.00 97 THR A CA 1
ATOM 785 C C . THR A 1 97 ? 12.818 -0.955 -1.045 1.00 95.00 97 THR A C 1
ATOM 787 O O . THR A 1 97 ? 11.946 -0.104 -0.855 1.00 95.00 97 THR A O 1
ATOM 790 N N . PHE A 1 98 ? 13.887 -1.093 -0.267 1.00 96.38 98 PHE A N 1
ATOM 791 C CA . PHE A 1 98 ? 14.210 -0.160 0.801 1.00 96.38 98 PHE A CA 1
ATOM 792 C C . PHE A 1 98 ? 14.679 1.179 0.221 1.00 96.38 98 PHE A C 1
ATOM 794 O O . PHE A 1 98 ? 15.504 1.214 -0.692 1.00 96.38 98 PHE A O 1
ATOM 801 N N . VAL A 1 99 ? 14.164 2.277 0.765 1.00 95.69 99 VAL A N 1
ATOM 802 C CA . VAL A 1 99 ? 14.533 3.645 0.399 1.00 95.69 99 VAL A CA 1
ATOM 803 C C . VAL A 1 99 ? 14.783 4.430 1.673 1.00 95.69 99 VAL A C 1
ATOM 805 O O . VAL A 1 99 ? 13.859 4.747 2.423 1.00 95.69 99 VAL A O 1
ATOM 808 N N . LEU A 1 100 ? 16.052 4.763 1.903 1.00 94.88 100 LEU A N 1
ATOM 809 C CA . LEU A 1 100 ? 16.468 5.517 3.078 1.00 94.88 100 LEU A CA 1
ATOM 810 C C . LEU A 1 100 ? 15.743 6.871 3.138 1.00 94.88 100 LEU A C 1
ATOM 812 O O . LEU A 1 100 ? 15.688 7.598 2.149 1.00 94.88 100 LEU A O 1
ATOM 816 N N . GLY A 1 101 ? 15.193 7.202 4.308 1.00 91.69 101 GLY A N 1
ATOM 817 C CA . GLY A 1 101 ? 14.459 8.452 4.532 1.00 91.69 101 GLY A CA 1
ATOM 818 C C . GLY A 1 101 ? 13.005 8.440 4.051 1.00 91.69 101 GLY A C 1
ATOM 819 O O . GLY A 1 101 ? 12.289 9.409 4.285 1.00 91.69 101 GLY A O 1
ATOM 820 N N . SER A 1 102 ? 12.538 7.355 3.425 1.00 94.12 102 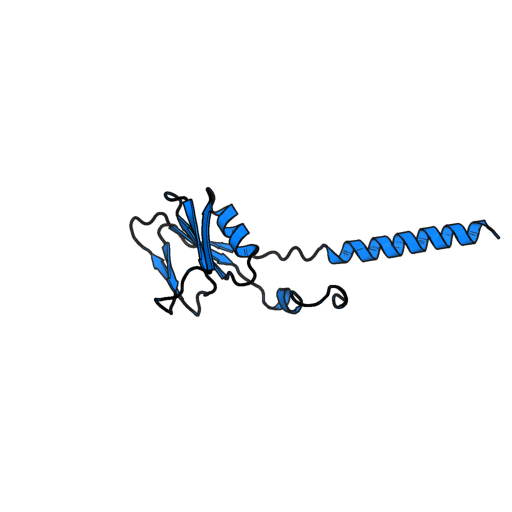SER A N 1
ATOM 821 C CA . SER A 1 102 ? 11.113 7.176 3.151 1.00 94.12 102 SER A CA 1
ATOM 822 C C . SER A 1 102 ? 10.348 6.877 4.441 1.00 94.12 102 SER A C 1
ATOM 824 O O . SER A 1 102 ? 10.806 6.111 5.290 1.00 94.12 102 SER A O 1
ATOM 826 N N . THR A 1 103 ? 9.145 7.429 4.551 1.00 95.62 103 THR A N 1
ATOM 827 C CA . THR A 1 103 ? 8.167 7.103 5.599 1.00 95.62 103 THR A CA 1
ATOM 828 C C . THR A 1 103 ? 7.064 6.178 5.099 1.00 95.62 103 THR A C 1
ATOM 830 O O . THR A 1 103 ? 6.015 6.021 5.722 1.00 95.62 103 THR A O 1
ATOM 833 N N . SER A 1 104 ? 7.302 5.554 3.949 1.00 96.94 104 SER A N 1
ATOM 834 C CA . SER A 1 104 ? 6.374 4.619 3.346 1.00 96.94 104 SER A CA 1
ATOM 835 C C . SER A 1 104 ? 6.525 3.212 3.924 1.00 96.94 104 SER A C 1
ATOM 837 O O . SER A 1 104 ? 7.606 2.786 4.340 1.00 96.94 104 SER A O 1
ATOM 839 N N . GLN A 1 105 ? 5.415 2.488 3.930 1.00 97.31 105 GLN A N 1
ATOM 840 C CA . GLN A 1 105 ? 5.326 1.075 4.252 1.00 97.31 105 GLN A CA 1
ATOM 841 C C . GLN A 1 105 ? 4.450 0.392 3.203 1.00 97.31 105 GLN A C 1
ATOM 843 O O . GLN A 1 105 ? 3.415 0.930 2.793 1.00 97.31 105 GLN A O 1
ATOM 848 N N . VAL A 1 106 ? 4.867 -0.790 2.758 1.00 97.25 106 VAL A N 1
ATOM 849 C CA . VAL A 1 106 ? 4.145 -1.576 1.758 1.00 97.25 106 VAL A CA 1
ATOM 850 C C . VAL A 1 106 ? 3.353 -2.665 2.466 1.00 97.25 106 VAL A C 1
ATOM 852 O O . VAL A 1 106 ? 3.863 -3.365 3.337 1.00 97.25 106 VAL A O 1
ATOM 855 N N . GLY A 1 107 ? 2.092 -2.822 2.088 1.00 95.69 107 GLY A N 1
ATOM 856 C CA . GLY A 1 107 ? 1.282 -3.951 2.506 1.00 95.69 107 GLY A CA 1
ATOM 857 C C . GLY A 1 107 ? 0.846 -4.788 1.319 1.00 95.69 107 GLY A C 1
ATOM 858 O O . GLY A 1 107 ? 0.534 -4.271 0.247 1.00 95.69 107 GLY A O 1
ATOM 859 N N . ARG A 1 108 ? 0.810 -6.100 1.517 1.00 92.44 108 ARG A N 1
ATOM 860 C CA . ARG A 1 108 ? 0.366 -7.080 0.533 1.00 92.44 108 ARG A CA 1
ATOM 861 C C . ARG A 1 108 ? -0.837 -7.824 1.072 1.00 92.44 108 ARG A C 1
ATOM 863 O O . ARG A 1 108 ? -0.785 -8.379 2.167 1.00 92.44 108 ARG A O 1
ATOM 870 N N . ILE A 1 109 ? -1.888 -7.901 0.268 1.00 86.75 109 ILE A N 1
ATOM 871 C CA . ILE A 1 109 ? -3.036 -8.744 0.578 1.00 86.75 109 ILE A CA 1
ATOM 872 C C . ILE A 1 109 ? -2.774 -10.148 0.040 1.00 86.75 109 ILE A C 1
ATOM 874 O O . ILE A 1 109 ? -2.543 -10.343 -1.157 1.00 86.75 109 ILE A O 1
ATOM 878 N N . ARG A 1 110 ? -2.838 -11.150 0.917 1.00 77.12 110 ARG A N 1
ATOM 879 C CA . ARG A 1 110 ? -2.837 -12.557 0.515 1.00 77.12 110 ARG A CA 1
ATOM 880 C C . ARG A 1 110 ? -4.259 -12.998 0.201 1.00 77.12 110 ARG A C 1
ATOM 882 O O . ARG A 1 110 ? -5.050 -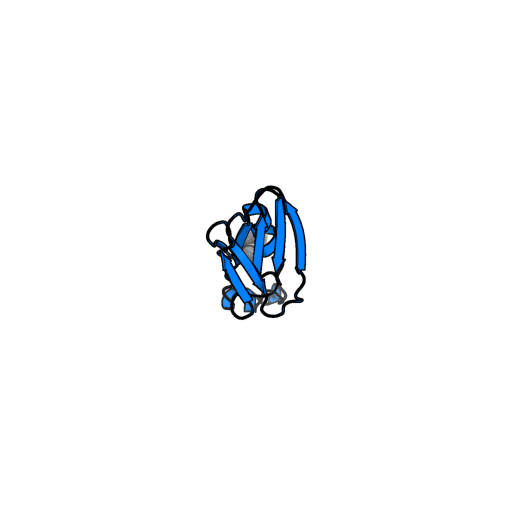13.295 1.093 1.00 77.12 110 ARG A O 1
ATOM 889 N N . TYR A 1 111 ? -4.556 -13.094 -1.089 1.00 69.50 111 TYR A N 1
ATOM 890 C CA . TYR A 1 111 ? -5.736 -13.803 -1.565 1.00 69.50 111 TYR A CA 1
ATOM 891 C C . TYR A 1 111 ? -5.426 -15.298 -1.570 1.00 69.50 111 TYR A C 1
ATOM 893 O O . TYR A 1 111 ? -4.494 -15.730 -2.245 1.00 69.50 111 TYR A O 1
ATOM 901 N N . GLN A 1 112 ? -6.196 -16.097 -0.835 1.00 66.19 112 GLN A N 1
ATOM 902 C CA . GLN A 1 112 ? -6.233 -17.539 -1.063 1.00 66.19 112 GLN A CA 1
ATOM 903 C C . GLN A 1 112 ? -7.163 -17.779 -2.257 1.00 66.19 112 GLN A C 1
ATOM 905 O O . GLN A 1 112 ? -8.368 -17.595 -2.102 1.00 66.19 112 GLN A O 1
ATOM 910 N N . PRO A 1 113 ? -6.660 -18.165 -3.447 1.00 58.56 113 PRO A N 1
ATOM 911 C CA . PRO A 1 113 ? -7.468 -18.212 -4.673 1.00 58.56 113 PRO A CA 1
ATOM 912 C C . PRO A 1 113 ? -8.698 -19.112 -4.541 1.00 58.56 113 PRO A C 1
ATOM 914 O O . PRO A 1 113 ? -9.750 -18.815 -5.093 1.00 58.56 113 PRO A O 1
ATOM 917 N N . GLN A 1 114 ? -8.565 -20.171 -3.738 1.00 61.34 114 GLN A N 1
ATOM 918 C CA . GLN A 1 114 ? -9.612 -21.138 -3.409 1.00 61.34 114 GLN A CA 1
ATOM 919 C C . GLN A 1 114 ? -10.839 -20.478 -2.768 1.00 61.34 114 GLN A C 1
ATOM 921 O O . GLN A 1 114 ? -11.962 -20.913 -2.989 1.00 61.34 114 GLN A O 1
ATOM 926 N N . LEU A 1 115 ? -10.623 -19.400 -2.012 1.00 55.59 115 LEU A N 1
ATOM 927 C CA . LEU A 1 115 ? -11.689 -18.656 -1.358 1.00 55.59 115 LEU A CA 1
ATOM 928 C C . LEU A 1 115 ? -12.451 -17.754 -2.339 1.00 55.59 115 LEU A C 1
ATOM 930 O O . LEU A 1 115 ? -13.608 -17.454 -2.105 1.00 55.59 115 LEU A O 1
ATOM 934 N N . TYR A 1 116 ? -11.863 -17.356 -3.467 1.00 57.00 116 TYR A N 1
ATOM 935 C CA . TYR A 1 116 ? -12.495 -16.410 -4.399 1.00 57.00 116 TYR A CA 1
ATOM 936 C C . TYR A 1 116 ? -13.049 -17.073 -5.666 1.00 57.00 116 TYR A C 1
ATOM 938 O O . TYR A 1 116 ? -13.519 -16.370 -6.560 1.00 57.00 116 TYR A O 1
ATOM 946 N N . LEU A 1 117 ? -13.050 -18.412 -5.739 1.00 58.12 117 LEU A N 1
ATOM 947 C CA . LEU A 1 117 ? -13.569 -19.179 -6.883 1.00 58.12 117 LEU A CA 1
ATOM 948 C C . LEU A 1 117 ? -15.023 -18.816 -7.239 1.00 58.12 117 LEU A C 1
ATOM 950 O O . LEU A 1 117 ? -15.398 -18.862 -8.410 1.00 58.12 117 LEU A O 1
ATOM 954 N N . ASN A 1 118 ? -15.811 -18.394 -6.244 1.00 57.50 118 ASN A N 1
ATOM 955 C CA . ASN A 1 118 ? -17.233 -18.088 -6.395 1.00 57.50 118 ASN A CA 1
ATOM 956 C C . ASN A 1 118 ? -17.586 -16.611 -6.145 1.00 57.50 118 ASN A C 1
ATOM 958 O O . ASN A 1 118 ? -18.762 -16.274 -6.111 1.00 57.50 118 ASN A O 1
ATOM 962 N N . TYR A 1 119 ? -16.606 -15.710 -6.010 1.00 50.69 119 TYR A N 1
ATOM 963 C CA . TYR A 1 119 ? -16.860 -14.311 -5.617 1.00 50.69 119 TYR A CA 1
ATOM 964 C C . TYR A 1 119 ? -17.691 -13.513 -6.648 1.00 50.69 119 TYR A C 1
ATOM 966 O O . TYR A 1 119 ? -18.304 -12.508 -6.308 1.00 50.69 119 TYR A O 1
ATOM 974 N N . ASN A 1 120 ? -17.748 -13.985 -7.899 1.00 49.56 120 ASN A N 1
ATOM 975 C CA . ASN A 1 120 ? -18.579 -13.431 -8.978 1.00 49.56 120 ASN A CA 1
ATOM 976 C C . ASN A 1 120 ? -19.794 -14.308 -9.330 1.00 49.56 120 ASN A C 1
ATOM 978 O O . ASN A 1 120 ? -20.419 -14.114 -10.374 1.00 49.56 120 ASN A O 1
ATOM 982 N N . GLN A 1 121 ? -20.102 -15.312 -8.513 1.00 57.31 121 GLN A N 1
ATOM 983 C CA . GLN A 1 121 ? -21.282 -16.142 -8.707 1.00 57.31 121 GLN A CA 1
ATOM 984 C C . GLN A 1 121 ? -22.442 -15.586 -7.891 1.00 57.31 121 GLN A C 1
ATOM 986 O O . GLN A 1 121 ? -22.254 -15.004 -6.824 1.00 57.31 121 GLN A O 1
ATOM 991 N N . THR A 1 122 ? -23.654 -15.747 -8.416 1.00 53.50 122 THR A N 1
ATOM 992 C CA . THR A 1 122 ? -24.856 -15.465 -7.640 1.00 53.50 122 THR A CA 1
ATOM 993 C C . THR A 1 122 ? -24.873 -16.361 -6.403 1.00 53.50 122 THR A C 1
ATOM 995 O O . THR A 1 122 ? -24.403 -17.504 -6.446 1.00 53.50 122 THR A O 1
ATOM 998 N N . CYS A 1 123 ? -25.399 -15.839 -5.290 1.00 59.53 123 CYS A N 1
ATOM 999 C CA . CYS A 1 123 ? -25.468 -16.564 -4.015 1.00 59.53 123 CYS A CA 1
ATOM 1000 C C . CYS A 1 123 ? -26.183 -17.922 -4.144 1.00 59.53 123 CYS A C 1
ATOM 1002 O O . CYS A 1 123 ? -25.970 -18.814 -3.330 1.00 59.53 123 CYS A O 1
ATOM 1004 N N . ASP A 1 124 ? -26.966 -18.099 -5.208 1.00 62.34 124 ASP A N 1
ATOM 1005 C CA . ASP A 1 124 ? -27.647 -19.323 -5.632 1.00 62.34 124 ASP A CA 1
ATOM 1006 C C . ASP A 1 124 ? -26.708 -20.533 -5.821 1.00 62.34 124 ASP A C 1
ATOM 1008 O O . ASP A 1 124 ? -27.179 -21.662 -5.949 1.00 62.34 124 ASP A O 1
ATOM 1012 N N . ARG A 1 125 ? -25.387 -20.315 -5.881 1.00 52.09 125 ARG A N 1
ATOM 1013 C CA . ARG A 1 125 ? -24.373 -21.363 -6.080 1.00 52.09 125 ARG A CA 1
ATOM 1014 C C . ARG A 1 125 ? -23.564 -21.727 -4.834 1.00 52.09 125 AR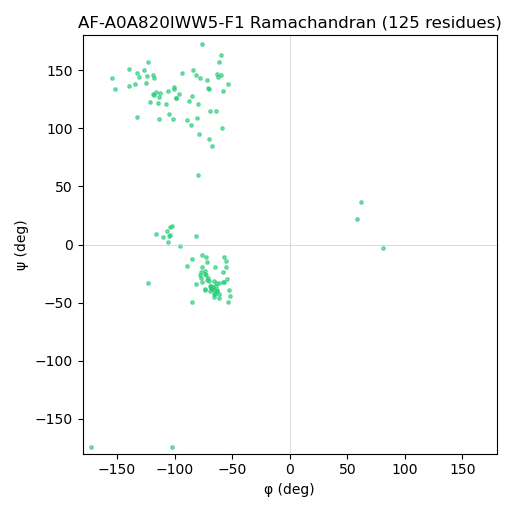G A C 1
ATOM 1016 O O . ARG A 1 125 ? -22.686 -22.583 -4.923 1.00 52.09 125 ARG A O 1
ATOM 1023 N N . CYS A 1 126 ? -23.850 -21.125 -3.683 1.00 54.00 126 CYS A N 1
ATOM 1024 C CA . CYS A 1 126 ? -23.302 -21.584 -2.409 1.00 54.00 126 CYS A CA 1
ATOM 1025 C C . CYS A 1 126 ? -24.102 -22.817 -1.945 1.00 54.00 126 CYS A C 1
ATOM 1027 O O . CYS A 1 126 ? -25.180 -22.661 -1.378 1.00 54.00 126 CYS A O 1
ATOM 1029 N N . GLN A 1 127 ? -23.606 -24.025 -2.245 1.00 48.81 127 GLN A N 1
ATOM 1030 C CA . GLN A 1 127 ? -24.119 -25.297 -1.708 1.00 48.81 127 GLN A CA 1
ATOM 1031 C C . GLN A 1 127 ? -23.371 -25.710 -0.444 1.00 48.81 127 GLN A C 1
ATOM 1033 O O . GLN A 1 127 ? -22.127 -25.557 -0.431 1.00 48.81 127 GLN A O 1
#

Mean predicted aligned error: 11.89 Å

Radius of gyration: 22.06 Å; Cα contacts (8 Å, |Δi|>4): 191; chains: 1; bounding box: 74×43×32 Å

Secondary structure (DSSP, 8-state):
-HHHHHHHHHHHHHHHHHHHHHTT------EEEEPPSSEEEEESSTT---SEEEE-S-HHHHHHHHHTSTT--EEEEETTT-EEEEES--TTSEEEEE-TT--EEEEEEE--GGGSTTTTS-GGG--

Organism: NCBI:txid392033

pLDDT: mean 78.62, std 18.09, range [43.91, 98.19]

InterPro domains:
  IPR003609 PAN/Apple domain [PF00024] (48-93)

Sequence (127 aa):
MLKTSFLLYFTLSLLFSYQIIVCLQQIYQSSIELSDKSTIFIPKVSFESPLKTLTIKSLMWCAQQCNLNILCRIFVYDEITFICKLYQSDLLSGNITFVLGSTSQVGRIRYQPQLYLNYNQTCDRCQ

Solvent-accessible surface area (backbone atoms only — not comparable to full-atom values): 7505 Å² total; per-residue (Å²): 123,73,70,63,58,54,56,51,52,56,51,51,54,52,53,55,55,54,62,63,59,67,76,72,67,81,71,75,80,64,50,72,48,70,56,62,74,20,22,44,76,46,56,66,54,88,78,73,71,59,79,41,78,44,83,47,96,39,66,68,57,44,52,50,58,31,71,74,34,92,60,40,26,28,36,38,34,26,75,83,78,20,40,26,36,26,25,59,54,46,73,92,45,26,46,79,44,82,39,93,91,45,59,22,28,31,35,35,54,49,79,60,67,84,78,53,76,56,76,90,52,65,76,90,70,76,124